Protein AF-A0A3T1B4A4-F1 (afdb_monomer)

Mean predicted aligned error: 5.44 Å

Solvent-accessible surface area (backbone atoms only — not comparable to full-atom values): 6778 Å² total; per-residue (Å²): 99,33,32,37,40,37,26,41,64,93,65,50,54,39,48,52,38,52,52,31,17,42,56,23,23,44,75,75,31,52,64,48,79,45,51,53,88,74,62,71,77,71,82,84,44,76,38,81,46,84,44,64,70,73,55,94,90,53,66,80,51,73,67,56,50,56,68,62,61,48,101,78,63,87,69,83,88,84,83,81,57,50,44,73,93,71,41,59,62,40,91,63,41,53,62,50,29,18,49,51,18,36,51,53,41,51,53,55,55,55,62,60,72,77,107

Radius of gyration: 14.14 Å; Cα contacts (8 Å, |Δi|>4): 165; chains: 1; bounding box: 32×29×41 Å

Structure (mmCIF, N/CA/C/O backbone):
data_AF-A0A3T1B4A4-F1
#
_entry.id   AF-A0A3T1B4A4-F1
#
loop_
_at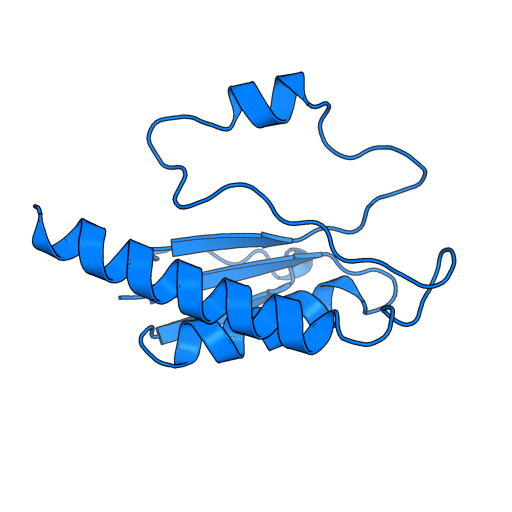om_site.group_PDB
_atom_site.id
_atom_site.type_symbol
_atom_site.label_atom_id
_atom_site.label_alt_id
_atom_site.label_comp_id
_atom_site.label_asym_id
_atom_site.label_entity_id
_atom_site.label_seq_id
_atom_site.pdbx_PDB_ins_code
_atom_site.Cartn_x
_atom_site.Cartn_y
_atom_site.Cartn_z
_atom_site.occupancy
_atom_site.B_iso_or_equiv
_atom_site.auth_seq_id
_atom_site.auth_comp_id
_atom_site.auth_asym_id
_atom_site.auth_atom_id
_atom_site.pdbx_PDB_model_num
ATOM 1 N N . MET A 1 1 ? -6.544 -3.147 15.714 1.00 93.06 1 MET A N 1
ATOM 2 C CA . MET A 1 1 ? -7.068 -2.524 14.485 1.00 93.06 1 MET A CA 1
ATOM 3 C C . MET A 1 1 ? -6.752 -3.428 13.324 1.00 93.06 1 MET A C 1
ATOM 5 O O . MET A 1 1 ? -5.716 -4.092 13.374 1.00 93.06 1 MET A O 1
ATOM 9 N N . LYS A 1 2 ? -7.618 -3.439 12.318 1.00 96.50 2 LYS A N 1
ATOM 10 C CA . LYS A 1 2 ? -7.467 -4.233 11.102 1.00 96.50 2 LYS A CA 1
ATOM 11 C C . LYS A 1 2 ? -7.202 -3.329 9.908 1.00 96.50 2 LYS A C 1
ATOM 13 O O . LYS A 1 2 ? -7.834 -2.281 9.780 1.00 96.50 2 LYS A O 1
ATOM 18 N N . ALA A 1 3 ? -6.302 -3.744 9.030 1.00 97.81 3 ALA A N 1
ATOM 19 C CA . ALA A 1 3 ? -6.059 -3.086 7.759 1.00 97.81 3 ALA A CA 1
ATOM 20 C C . ALA A 1 3 ? -6.246 -4.050 6.591 1.00 97.81 3 ALA A C 1
ATOM 22 O O . ALA A 1 3 ? -5.839 -5.210 6.651 1.00 97.81 3 ALA A O 1
ATOM 23 N N . LEU A 1 4 ? -6.808 -3.532 5.503 1.00 98.31 4 LEU A N 1
ATOM 24 C CA . LEU A 1 4 ? -6.816 -4.182 4.202 1.00 98.31 4 LEU A CA 1
ATOM 25 C C . LEU A 1 4 ? -5.947 -3.371 3.241 1.00 98.31 4 LEU A C 1
ATOM 27 O O . LEU A 1 4 ? -6.198 -2.189 3.008 1.00 98.31 4 LEU A O 1
ATOM 31 N N . VAL A 1 5 ? -4.947 -4.023 2.657 1.00 98.31 5 VAL A N 1
ATOM 32 C CA . VAL A 1 5 ? -4.162 -3.501 1.540 1.00 98.31 5 VAL A CA 1
ATOM 33 C C . VAL A 1 5 ? -4.614 -4.234 0.285 1.00 98.31 5 VAL A C 1
ATOM 35 O O . VAL A 1 5 ? -4.325 -5.418 0.113 1.00 98.31 5 VAL A O 1
ATOM 38 N N . VAL A 1 6 ? -5.338 -3.536 -0.585 1.00 97.62 6 VAL A N 1
ATOM 39 C CA . VAL A 1 6 ? -5.742 -4.056 -1.891 1.00 97.62 6 VAL A CA 1
ATOM 40 C C . VAL A 1 6 ? -4.866 -3.450 -2.977 1.00 97.62 6 VAL A C 1
ATOM 42 O O . VAL A 1 6 ? -4.572 -2.252 -2.951 1.00 97.62 6 VAL A O 1
ATOM 45 N N . TYR A 1 7 ? -4.432 -4.259 -3.935 1.00 95.69 7 TYR A N 1
ATOM 46 C CA . TYR A 1 7 ? -3.618 -3.768 -5.040 1.00 95.69 7 TYR A CA 1
ATOM 47 C C . TYR A 1 7 ? -4.007 -4.388 -6.380 1.00 95.69 7 TYR A C 1
ATOM 49 O O . TYR A 1 7 ? -4.548 -5.483 -6.441 1.00 95.69 7 TYR A O 1
ATOM 57 N N . GLU A 1 8 ? -3.681 -3.687 -7.459 1.00 94.12 8 GLU A N 1
ATOM 58 C CA . GLU A 1 8 ? -3.558 -4.251 -8.804 1.00 94.12 8 GLU A CA 1
ATOM 59 C C . GLU A 1 8 ? -2.084 -4.217 -9.221 1.00 94.12 8 GLU A C 1
ATOM 61 O O . GLU A 1 8 ? -1.375 -3.247 -8.927 1.00 94.12 8 GLU A O 1
ATOM 66 N N . SER A 1 9 ? -1.589 -5.236 -9.929 1.00 92.50 9 SER A N 1
ATOM 67 C CA . SER A 1 9 ? -0.238 -5.196 -10.496 1.00 92.50 9 SER A CA 1
ATOM 68 C C . SER A 1 9 ? -0.125 -5.913 -11.839 1.00 92.50 9 SER A C 1
ATOM 70 O O . SER A 1 9 ? -0.589 -7.033 -11.993 1.00 92.50 9 SER A O 1
ATOM 72 N N . MET A 1 10 ? 0.553 -5.283 -12.807 1.00 89.69 10 MET A N 1
ATOM 73 C CA . MET A 1 10 ? 0.869 -5.903 -14.107 1.00 89.69 10 MET A CA 1
ATOM 74 C C . MET A 1 10 ? 2.301 -6.435 -14.196 1.00 89.69 10 MET A C 1
ATOM 76 O O . MET A 1 10 ? 2.554 -7.437 -14.854 1.00 89.69 10 MET A O 1
ATOM 80 N N . PHE A 1 11 ? 3.245 -5.748 -13.547 1.00 90.12 11 PHE A N 1
ATOM 81 C CA . PHE A 1 11 ? 4.678 -6.067 -13.597 1.00 90.12 11 PHE A CA 1
ATOM 82 C C . PHE A 1 11 ? 5.261 -6.396 -12.213 1.00 90.12 11 PHE A C 1
ATOM 84 O O . PHE A 1 11 ? 6.474 -6.473 -12.061 1.00 90.12 11 PHE A O 1
ATOM 91 N N . GLY A 1 12 ? 4.416 -6.527 -11.185 1.00 94.56 12 GLY A N 1
ATOM 92 C CA . GLY A 1 12 ? 4.822 -6.843 -9.810 1.00 94.56 12 GLY A CA 1
ATOM 93 C C . GLY A 1 12 ? 5.291 -5.649 -8.967 1.00 94.56 12 GLY A C 1
ATOM 94 O O . GLY A 1 12 ? 5.409 -5.778 -7.753 1.00 94.56 12 GLY A O 1
ATOM 95 N N . ASN A 1 13 ? 5.513 -4.462 -9.550 1.00 95.44 13 ASN A N 1
ATOM 96 C CA . ASN A 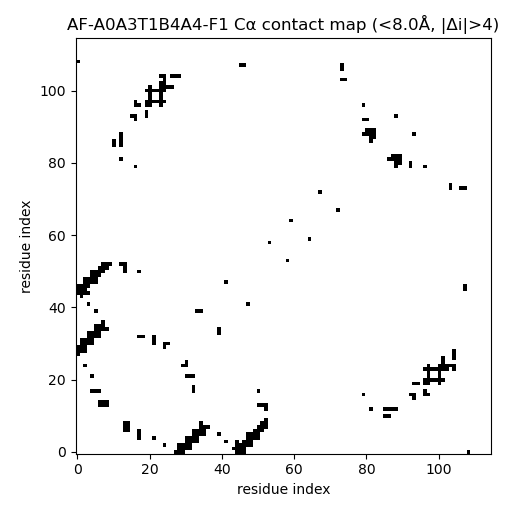1 13 ? 5.986 -3.294 -8.785 1.00 95.44 13 ASN A CA 1
ATOM 97 C C . ASN A 1 13 ? 4.976 -2.849 -7.713 1.00 95.44 13 ASN A C 1
ATOM 99 O O . ASN A 1 13 ? 5.345 -2.642 -6.561 1.00 95.44 13 ASN A O 1
ATOM 103 N N . THR A 1 14 ? 3.696 -2.727 -8.074 1.00 95.12 14 THR A N 1
ATOM 104 C CA . THR A 1 14 ? 2.644 -2.345 -7.118 1.00 95.12 14 THR A CA 1
ATOM 105 C C . THR A 1 14 ? 2.447 -3.400 -6.032 1.00 95.12 14 THR A C 1
ATOM 107 O O . THR A 1 14 ? 2.237 -3.040 -4.880 1.00 95.12 14 THR A O 1
ATOM 110 N N . GLU A 1 15 ? 2.557 -4.690 -6.373 1.00 97.44 15 GLU A N 1
ATOM 111 C CA . GLU A 1 15 ? 2.514 -5.769 -5.381 1.00 97.44 15 GLU A CA 1
ATOM 112 C C . GLU A 1 15 ? 3.673 -5.635 -4.385 1.00 97.44 15 GLU A C 1
ATOM 114 O O . GLU A 1 15 ? 3.466 -5.709 -3.174 1.00 97.44 15 GLU A O 1
ATOM 119 N N . ALA A 1 16 ? 4.889 -5.382 -4.878 1.00 98.19 16 ALA A N 1
ATOM 120 C CA . ALA A 1 16 ? 6.061 -5.201 -4.030 1.00 98.19 16 ALA A CA 1
ATOM 121 C C . ALA A 1 16 ? 5.896 -4.006 -3.072 1.00 98.19 16 ALA A C 1
ATOM 123 O O . ALA A 1 16 ? 6.208 -4.122 -1.886 1.00 98.19 16 ALA A O 1
ATOM 124 N N . VAL A 1 17 ? 5.337 -2.890 -3.555 1.00 98.25 17 VAL A N 1
ATOM 125 C CA . VAL A 1 17 ? 4.964 -1.740 -2.713 1.00 98.25 17 VAL A CA 1
ATOM 126 C C . VAL A 1 17 ? 3.916 -2.133 -1.671 1.00 98.25 17 VAL A C 1
ATOM 128 O O . VAL A 1 17 ? 4.098 -1.837 -0.492 1.00 98.25 17 VAL A O 1
ATOM 131 N N . ALA A 1 18 ? 2.837 -2.805 -2.083 1.00 98.25 18 ALA A N 1
ATOM 132 C CA . ALA A 1 18 ? 1.745 -3.205 -1.197 1.00 98.25 18 ALA A CA 1
ATOM 133 C C . ALA A 1 18 ? 2.237 -4.108 -0.059 1.00 98.25 18 ALA A C 1
ATOM 135 O O . ALA A 1 18 ? 1.880 -3.891 1.098 1.00 98.25 18 ALA A O 1
ATOM 136 N N . ARG A 1 19 ? 3.111 -5.074 -0.367 1.00 98.56 19 ARG A N 1
ATOM 137 C CA . ARG A 1 19 ? 3.724 -5.962 0.630 1.00 98.56 19 ARG A CA 1
ATOM 138 C C . ARG A 1 19 ? 4.647 -5.203 1.582 1.00 98.56 19 ARG A C 1
ATOM 140 O O . ARG A 1 19 ? 4.521 -5.368 2.788 1.00 98.56 19 ARG A O 1
ATOM 147 N N . ALA A 1 20 ? 5.516 -4.335 1.065 1.00 98.69 20 ALA A N 1
ATOM 148 C CA . ALA A 1 20 ? 6.421 -3.545 1.900 1.00 98.69 20 ALA A CA 1
ATOM 149 C C . ALA A 1 20 ? 5.662 -2.603 2.849 1.00 98.69 20 ALA A C 1
ATOM 151 O O . ALA A 1 20 ? 5.985 -2.512 4.031 1.00 98.69 20 ALA A O 1
ATOM 152 N N . LEU A 1 21 ? 4.616 -1.936 2.359 1.00 98.38 21 LEU A N 1
ATOM 153 C CA . LEU A 1 21 ? 3.726 -1.125 3.190 1.00 98.38 21 LEU A CA 1
ATOM 154 C C . LEU A 1 21 ? 2.981 -1.968 4.232 1.00 98.38 21 LEU A C 1
ATOM 156 O O . LEU A 1 21 ? 2.874 -1.553 5.385 1.00 98.38 21 LEU A O 1
ATOM 160 N N . ALA A 1 22 ? 2.496 -3.152 3.854 1.00 98.56 22 ALA A N 1
ATOM 161 C CA . ALA A 1 22 ? 1.825 -4.057 4.780 1.00 98.56 22 ALA A CA 1
ATOM 162 C C . ALA A 1 22 ? 2.740 -4.509 5.924 1.00 98.56 22 ALA A C 1
ATOM 164 O O . ALA A 1 22 ? 2.268 -4.634 7.048 1.00 98.56 22 ALA A O 1
ATOM 165 N N . GLU A 1 23 ? 4.040 -4.691 5.675 1.00 98.69 23 GLU A N 1
ATOM 166 C CA . GLU A 1 23 ? 5.012 -4.966 6.739 1.00 98.69 23 GLU A CA 1
ATOM 167 C C . GLU A 1 23 ? 5.089 -3.815 7.750 1.00 98.69 23 GLU A C 1
ATOM 169 O O . GLU A 1 23 ? 5.087 -4.069 8.949 1.00 98.69 23 GLU A O 1
ATOM 174 N N . GLY A 1 24 ? 5.106 -2.562 7.282 1.00 98.31 24 GLY A N 1
ATOM 175 C CA . GLY A 1 24 ? 5.106 -1.390 8.165 1.00 98.31 24 GLY A CA 1
ATOM 176 C C . GLY A 1 24 ? 3.798 -1.229 8.943 1.00 98.31 24 GLY A C 1
ATOM 177 O O . GLY A 1 24 ? 3.813 -0.950 10.138 1.00 98.31 24 GLY A O 1
ATOM 178 N N . LEU A 1 25 ? 2.652 -1.462 8.293 1.00 98.25 25 LEU A N 1
ATOM 179 C CA . LEU A 1 25 ? 1.348 -1.493 8.969 1.00 98.25 25 LEU A CA 1
ATOM 180 C C . LEU A 1 25 ? 1.283 -2.607 10.029 1.00 98.25 25 LEU A C 1
ATOM 182 O O . LEU A 1 25 ? 0.760 -2.405 11.128 1.00 98.25 25 LEU A O 1
ATOM 186 N N . GLY A 1 26 ? 1.837 -3.775 9.697 1.00 97.88 26 GLY A N 1
ATOM 187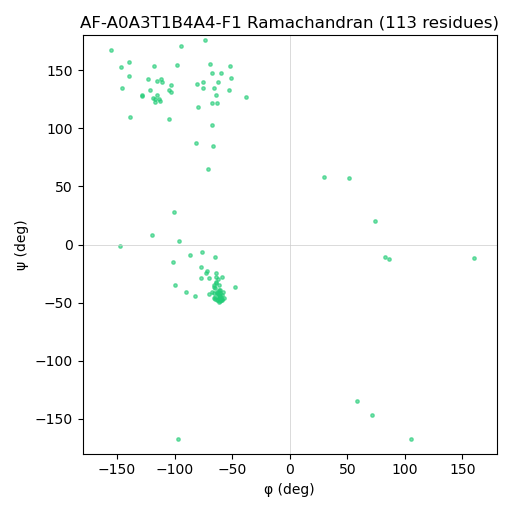 C CA . GLY A 1 26 ? 1.834 -4.989 10.513 1.00 97.88 26 GLY A CA 1
ATOM 188 C C . GLY A 1 26 ? 2.608 -4.875 11.823 1.00 97.88 26 GLY A C 1
ATOM 189 O O . GLY A 1 26 ? 2.464 -5.733 12.690 1.00 97.88 26 GLY A O 1
ATOM 190 N N . GLU A 1 27 ? 3.379 -3.802 12.016 1.00 96.06 27 GLU A N 1
ATOM 191 C CA . GLU A 1 27 ? 4.023 -3.510 13.299 1.00 96.06 27 GLU A CA 1
ATOM 192 C C . GLU A 1 27 ? 2.999 -3.245 14.418 1.00 96.06 27 GLU A C 1
ATOM 194 O O . GLU A 1 27 ? 3.309 -3.440 15.595 1.00 96.06 27 GLU A O 1
ATOM 199 N N . SER A 1 28 ? 1.772 -2.818 14.084 1.00 96.31 28 SER A N 1
ATOM 200 C CA . SER A 1 28 ? 0.723 -2.568 15.090 1.00 96.31 28 SER A CA 1
ATOM 201 C C . SER A 1 28 ? -0.723 -2.845 14.653 1.00 96.31 28 SER A C 1
ATOM 203 O O . SER A 1 28 ? -1.646 -2.693 15.465 1.00 96.31 28 SER A O 1
ATOM 205 N N . LEU A 1 29 ? -0.948 -3.264 13.405 1.00 97.25 29 LEU A N 1
ATOM 206 C CA . LEU A 1 29 ? -2.257 -3.655 12.876 1.00 97.25 29 LEU A CA 1
ATOM 207 C C . LEU A 1 29 ? -2.248 -5.125 12.450 1.00 97.25 29 LEU A C 1
ATOM 209 O O . LEU A 1 29 ? -1.218 -5.667 12.066 1.00 97.25 29 LEU A O 1
ATOM 213 N N . ASP A 1 30 ? -3.421 -5.754 12.475 1.00 97.81 30 ASP A N 1
ATOM 214 C CA . ASP A 1 30 ? -3.655 -7.014 11.767 1.00 97.81 30 ASP A CA 1
ATOM 215 C C . ASP A 1 30 ? -3.913 -6.693 10.287 1.00 97.81 30 ASP A C 1
ATOM 217 O O . ASP A 1 30 ? -4.838 -5.934 9.985 1.00 97.81 30 ASP A O 1
ATOM 221 N N . VAL A 1 31 ? -3.064 -7.181 9.376 1.00 98.38 31 VAL A N 1
ATOM 222 C CA . VAL A 1 31 ? -3.036 -6.730 7.975 1.00 98.38 31 VAL A CA 1
ATOM 223 C C . VAL A 1 31 ? -3.338 -7.874 7.019 1.00 98.38 31 VAL A C 1
ATOM 225 O O . VAL A 1 31 ? -2.636 -8.884 6.987 1.00 98.38 31 VAL A O 1
ATOM 228 N N . ILE A 1 32 ? -4.333 -7.662 6.162 1.00 98.19 32 ILE A N 1
ATOM 229 C CA . ILE A 1 32 ? -4.624 -8.520 5.014 1.00 98.19 32 ILE A CA 1
ATOM 230 C C . ILE A 1 32 ? -4.113 -7.825 3.755 1.00 98.19 32 ILE A C 1
ATOM 232 O O . ILE A 1 32 ? -4.403 -6.652 3.526 1.00 98.19 32 ILE A O 1
ATOM 236 N N . VAL A 1 33 ? -3.377 -8.559 2.922 1.00 98.38 33 VAL A N 1
ATOM 237 C CA . VAL A 1 33 ? -2.924 -8.099 1.604 1.00 98.38 33 VAL A CA 1
ATOM 238 C C . VAL A 1 33 ? -3.607 -8.943 0.540 1.00 98.38 33 VAL A C 1
ATOM 240 O O . VAL A 1 33 ? -3.503 -10.169 0.582 1.00 98.38 33 VAL A O 1
ATOM 243 N N . ALA A 1 34 ? -4.295 -8.305 -0.402 1.00 97.88 34 ALA A N 1
ATOM 244 C CA . ALA A 1 34 ? -5.064 -8.995 -1.433 1.00 97.88 34 ALA A CA 1
ATOM 245 C C . ALA A 1 34 ? -4.923 -8.319 -2.802 1.00 97.88 34 ALA A C 1
ATOM 247 O O . ALA A 1 34 ? -4.853 -7.092 -2.895 1.00 97.88 34 ALA A O 1
ATOM 248 N N . ASP A 1 35 ? -4.919 -9.125 -3.862 1.00 96.75 35 ASP A N 1
ATOM 249 C CA . ASP A 1 35 ? -5.072 -8.619 -5.224 1.00 96.75 35 ASP A CA 1
ATOM 250 C C . ASP A 1 35 ? -6.548 -8.246 -5.457 1.00 96.75 35 ASP A C 1
ATOM 252 O O . ASP A 1 35 ? -7.466 -8.945 -5.019 1.00 96.75 35 ASP A O 1
ATOM 256 N N . VAL A 1 36 ? -6.804 -7.135 -6.146 1.00 95.00 36 VAL A N 1
ATOM 257 C CA . VAL A 1 36 ? -8.157 -6.696 -6.509 1.00 95.00 36 VAL A CA 1
ATOM 258 C C . VAL A 1 36 ? -8.901 -7.739 -7.353 1.00 95.00 36 VAL A C 1
ATOM 260 O O . VAL A 1 36 ? -10.130 -7.827 -7.267 1.00 95.00 36 VAL A O 1
ATOM 263 N N . GLN A 1 37 ? -8.183 -8.563 -8.125 1.00 93.38 37 GLN A N 1
ATOM 264 C CA . GLN A 1 37 ? -8.764 -9.634 -8.944 1.00 93.38 37 GLN A CA 1
ATOM 265 C C . GLN A 1 37 ? -9.449 -10.715 -8.095 1.00 93.38 37 GLN A C 1
ATOM 267 O O . GLN A 1 37 ? -10.451 -11.299 -8.522 1.00 93.38 37 GLN A O 1
ATOM 272 N N . ASP A 1 38 ? -8.993 -10.909 -6.856 1.00 95.50 38 ASP A N 1
ATOM 273 C CA . ASP A 1 38 ? -9.609 -11.839 -5.907 1.00 95.50 38 ASP A CA 1
ATOM 274 C C . ASP A 1 38 ? -10.913 -11.287 -5.305 1.00 95.50 38 ASP A C 1
ATOM 276 O O . ASP A 1 38 ? -11.642 -12.009 -4.622 1.00 95.50 38 ASP A O 1
ATOM 280 N N . ARG A 1 39 ? -11.250 -10.021 -5.600 1.00 93.94 39 ARG A N 1
ATOM 281 C CA . ARG A 1 39 ? -12.438 -9.299 -5.112 1.00 93.94 39 ARG A CA 1
ATOM 282 C C . ARG A 1 39 ? -12.564 -9.369 -3.583 1.00 93.94 39 ARG A C 1
ATOM 284 O O . ARG A 1 39 ? -13.591 -9.832 -3.074 1.00 93.94 39 ARG A O 1
ATOM 291 N N . PRO A 1 40 ? -11.540 -8.914 -2.837 1.00 94.12 40 PRO A N 1
ATOM 292 C CA . PRO A 1 40 ? -11.561 -8.973 -1.385 1.00 94.12 40 PRO A CA 1
ATOM 293 C C . PRO A 1 40 ? -12.714 -8.135 -0.823 1.00 94.12 40 PRO A C 1
ATOM 295 O O . PRO A 1 40 ? -12.995 -7.028 -1.287 1.00 94.12 40 PRO A O 1
ATOM 298 N N . ALA A 1 41 ? -13.376 -8.655 0.207 1.00 93.06 41 ALA A N 1
ATOM 299 C CA . ALA A 1 41 ? -14.338 -7.876 0.971 1.00 93.06 41 ALA A CA 1
ATOM 300 C C . ALA A 1 41 ? -13.593 -6.898 1.892 1.00 93.06 41 ALA A C 1
ATOM 302 O O . ALA A 1 41 ? -12.663 -7.298 2.586 1.00 93.06 41 ALA A O 1
ATOM 303 N N . VAL A 1 42 ? -14.038 -5.638 1.945 1.00 91.75 42 VAL A N 1
ATOM 304 C CA . VAL A 1 42 ? -13.486 -4.637 2.882 1.00 91.75 42 VAL A CA 1
ATOM 305 C C . VAL A 1 42 ? -13.753 -5.029 4.342 1.00 91.75 42 VAL A C 1
ATOM 307 O O . VAL A 1 42 ? -12.924 -4.780 5.210 1.00 91.75 42 VAL A O 1
ATOM 310 N N . GLY A 1 43 ? -14.881 -5.698 4.604 1.00 92.94 43 GLY A N 1
ATOM 311 C CA . GLY A 1 43 ? -15.199 -6.255 5.917 1.00 92.94 43 GLY A CA 1
ATOM 312 C C . GLY A 1 43 ? -15.229 -5.197 7.020 1.00 92.94 43 GLY A C 1
ATOM 313 O O . GLY A 1 43 ? -15.816 -4.131 6.848 1.00 92.94 43 GLY A O 1
ATOM 314 N N . ASP A 1 44 ? -14.602 -5.520 8.149 1.00 93.38 44 ASP A N 1
ATOM 315 C CA . ASP A 1 44 ? -14.462 -4.665 9.328 1.00 93.38 44 ASP A CA 1
ATOM 316 C C . ASP A 1 44 ? -13.084 -3.982 9.410 1.00 93.38 44 ASP A C 1
ATOM 318 O O . ASP A 1 44 ? -12.590 -3.708 10.503 1.00 93.38 44 ASP A O 1
ATOM 322 N N . ALA A 1 45 ? -12.437 -3.732 8.266 1.00 95.00 45 ALA A N 1
ATOM 323 C CA . ALA A 1 45 ? -11.162 -3.025 8.232 1.00 95.00 45 ALA A CA 1
ATOM 324 C C . ALA A 1 45 ? -11.306 -1.578 8.745 1.00 95.00 45 ALA A C 1
ATOM 326 O O . ALA A 1 45 ? -12.133 -0.810 8.255 1.00 95.00 45 ALA A O 1
ATOM 327 N N . ASP A 1 46 ? -10.446 -1.197 9.693 1.00 94.44 46 ASP A N 1
ATOM 328 C CA . ASP A 1 46 ? -10.316 0.177 10.192 1.00 94.44 46 ASP A CA 1
ATOM 329 C C . ASP A 1 46 ? -9.529 1.060 9.207 1.00 94.44 46 ASP A C 1
ATOM 331 O O . ASP A 1 46 ? -9.717 2.275 9.148 1.00 94.44 46 ASP A O 1
ATOM 335 N N . VAL A 1 47 ? -8.618 0.443 8.445 1.00 95.25 47 VAL A N 1
ATOM 336 C CA . VAL A 1 47 ? -7.760 1.101 7.453 1.00 95.25 47 VAL A CA 1
ATOM 337 C C . VAL A 1 47 ? -7.867 0.368 6.118 1.00 95.25 47 VAL A C 1
ATOM 339 O O . VAL A 1 47 ? -7.670 -0.844 6.050 1.00 95.25 47 VAL A O 1
ATOM 342 N N . LEU A 1 48 ? -8.129 1.108 5.041 1.00 95.50 48 LEU A N 1
ATOM 343 C CA . LEU A 1 48 ? -8.085 0.604 3.669 1.00 95.50 48 LEU A CA 1
ATOM 344 C C . LEU A 1 48 ? -6.999 1.347 2.890 1.00 95.50 48 LEU A C 1
ATOM 346 O O . LEU A 1 48 ? -7.033 2.573 2.794 1.00 95.50 48 LEU A O 1
ATOM 350 N N . VAL A 1 49 ? -6.069 0.601 2.300 1.00 96.12 49 VAL A N 1
ATOM 351 C CA . VAL A 1 49 ? -5.071 1.121 1.359 1.00 96.12 49 VAL A CA 1
ATOM 352 C C . VAL A 1 49 ? -5.323 0.491 -0.003 1.00 96.12 49 VAL A C 1
ATOM 354 O O . VAL A 1 49 ? -5.422 -0.728 -0.108 1.00 96.12 49 VAL A O 1
ATOM 357 N N . ALA A 1 50 ? -5.420 1.317 -1.044 1.00 94.19 50 ALA A N 1
ATOM 358 C CA . ALA A 1 50 ? -5.605 0.876 -2.422 1.00 94.19 50 ALA A CA 1
ATOM 359 C C . ALA A 1 50 ? -4.405 1.301 -3.282 1.00 94.19 50 ALA A C 1
ATOM 361 O O . ALA A 1 50 ? -4.097 2.491 -3.368 1.00 94.19 50 ALA A O 1
ATOM 362 N N . GLY A 1 51 ? -3.734 0.337 -3.916 1.00 92.56 51 GLY A N 1
ATOM 363 C CA . GLY A 1 51 ? -2.601 0.566 -4.818 1.00 92.56 51 GLY A CA 1
ATOM 364 C C . GLY A 1 51 ? -2.909 0.159 -6.261 1.00 92.56 51 GLY A C 1
ATOM 365 O O . GLY A 1 51 ? -3.521 -0.875 -6.500 1.00 92.56 51 GLY A O 1
ATOM 366 N N . ALA A 1 52 ? -2.451 0.937 -7.240 1.00 90.62 52 ALA A N 1
ATOM 367 C CA . ALA A 1 52 ? -2.613 0.619 -8.661 1.00 90.62 52 ALA A CA 1
ATOM 368 C C . ALA A 1 52 ? -1.407 1.113 -9.480 1.00 90.62 52 ALA A C 1
ATOM 370 O O . ALA A 1 52 ? -0.753 2.081 -9.077 1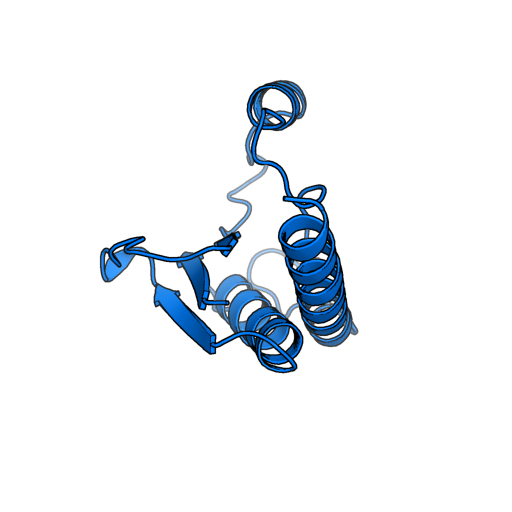.00 90.62 52 ALA A O 1
ATOM 371 N N . PRO A 1 53 ? -1.085 0.478 -10.622 1.00 86.25 53 PRO A N 1
ATOM 372 C CA . PRO A 1 53 ? -0.072 0.986 -11.538 1.00 86.25 53 PRO A CA 1
ATOM 373 C C . PRO A 1 53 ? -0.523 2.292 -12.210 1.00 86.25 53 PRO A C 1
ATOM 375 O O . PRO A 1 53 ? -1.691 2.498 -12.536 1.00 86.25 53 PRO A O 1
ATOM 378 N N . THR A 1 54 ? 0.437 3.165 -12.504 1.00 75.19 54 THR A N 1
ATOM 379 C CA . THR A 1 54 ? 0.206 4.382 -13.292 1.00 75.19 54 THR A CA 1
ATOM 380 C C . THR A 1 54 ? 0.214 4.029 -14.785 1.00 75.19 54 THR A C 1
ATOM 382 O O . THR A 1 54 ? 1.259 4.083 -15.430 1.00 75.19 54 THR A O 1
ATOM 385 N N . HIS A 1 55 ? -0.916 3.628 -15.372 1.00 57.25 55 HIS A N 1
ATOM 386 C CA . HIS A 1 55 ? -0.980 3.363 -16.818 1.00 57.25 55 HIS A CA 1
ATOM 387 C C . HIS A 1 55 ? -0.702 4.639 -17.631 1.00 57.25 55 HIS A C 1
ATOM 389 O O . HIS A 1 55 ? -1.404 5.629 -17.458 1.00 57.25 55 HIS A O 1
ATOM 395 N N . ALA A 1 56 ? 0.321 4.614 -18.502 1.00 48.31 56 ALA A N 1
ATOM 396 C CA . ALA A 1 56 ? 0.574 5.558 -19.606 1.00 48.31 56 ALA A CA 1
ATOM 397 C C . ALA A 1 56 ? 0.061 7.007 -19.399 1.00 48.31 56 ALA A C 1
ATOM 399 O O . ALA A 1 56 ? -0.708 7.518 -20.210 1.00 48.31 56 ALA A O 1
ATOM 400 N N . PHE A 1 57 ? 0.514 7.676 -18.332 1.00 46.59 57 PHE A N 1
ATOM 401 C CA . PHE A 1 57 ? 0.170 9.066 -17.976 1.00 46.59 57 PHE A CA 1
ATOM 402 C C . PHE A 1 57 ? -1.232 9.346 -17.398 1.00 46.59 57 PHE A C 1
ATOM 404 O O . PHE A 1 57 ? -1.630 10.513 -17.363 1.00 46.59 57 PHE A O 1
ATO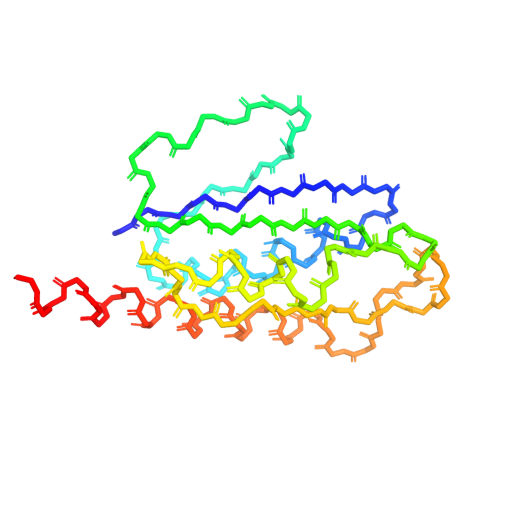M 411 N N . SER A 1 58 ? -1.971 8.374 -16.852 1.00 48.41 58 SER A N 1
ATOM 412 C CA . SER A 1 58 ? -3.151 8.719 -16.041 1.00 48.41 58 SER A CA 1
ATOM 413 C C . SER A 1 58 ? -3.330 7.885 -14.772 1.00 48.41 58 SER A C 1
ATOM 415 O O . SER A 1 58 ? -3.740 6.730 -14.819 1.00 48.41 58 SER A O 1
ATOM 417 N N . LEU A 1 59 ? -3.118 8.548 -13.632 1.00 47.16 59 LEU A N 1
ATOM 418 C CA 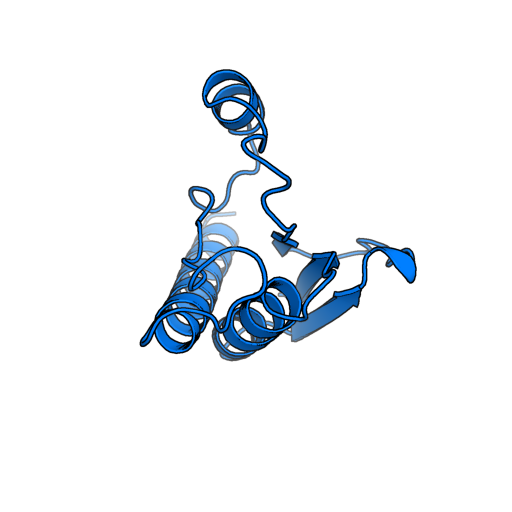. LEU A 1 59 ? -3.896 8.363 -12.402 1.00 47.16 59 LEU A CA 1
ATOM 419 C C . LEU A 1 59 ? -5.013 9.427 -12.371 1.00 47.16 59 LEU A C 1
ATOM 421 O O . LEU A 1 59 ? -4.988 10.375 -13.161 1.00 47.16 59 LEU A O 1
ATOM 425 N N . SER A 1 60 ? -5.954 9.319 -11.428 1.00 52.53 60 SER A N 1
ATOM 426 C CA . SER A 1 60 ? -6.895 10.389 -11.056 1.00 52.53 60 SER A CA 1
ATOM 427 C C . SER A 1 60 ? -6.201 11.767 -11.090 1.00 52.53 60 SER A C 1
ATOM 429 O O . SER A 1 60 ? -5.139 11.948 -10.487 1.00 52.53 60 SER A O 1
ATOM 431 N N . ARG A 1 61 ? -6.767 12.742 -11.809 1.00 57.69 61 ARG A N 1
ATOM 432 C CA . ARG A 1 61 ? -6.279 14.133 -11.851 1.00 57.69 61 ARG A CA 1
ATOM 433 C C . ARG A 1 61 ? -6.119 14.685 -10.422 1.00 57.69 61 ARG A C 1
ATOM 435 O O . ARG A 1 61 ? -6.862 14.250 -9.538 1.00 57.69 61 ARG A O 1
ATOM 442 N N . PRO A 1 62 ? -5.226 15.665 -10.174 1.00 60.19 62 PRO A N 1
ATOM 443 C CA . PRO A 1 62 ? -5.128 16.325 -8.870 1.00 60.19 62 PRO A CA 1
ATOM 444 C C . PRO A 1 62 ? -6.489 16.770 -8.317 1.00 60.19 62 PRO A C 1
ATOM 446 O O . PRO A 1 62 ? -6.740 16.600 -7.133 1.00 60.19 62 PRO A O 1
ATOM 449 N N . SER A 1 63 ? -7.396 17.223 -9.192 1.00 53.91 63 SER A N 1
ATOM 450 C CA . SER A 1 63 ? -8.781 17.557 -8.844 1.00 53.91 63 SER A CA 1
ATOM 451 C C . SER A 1 63 ? -9.559 16.365 -8.279 1.00 53.91 63 SER A C 1
ATOM 453 O O . SER A 1 63 ? -10.124 16.465 -7.207 1.00 53.91 63 SER A O 1
ATOM 455 N N . THR A 1 64 ? -9.506 15.200 -8.927 1.00 60.41 64 THR A N 1
ATOM 456 C CA . THR A 1 64 ? -10.175 13.981 -8.438 1.00 60.41 64 THR A CA 1
ATOM 457 C C . THR A 1 64 ? -9.499 13.358 -7.207 1.00 60.41 64 THR A C 1
ATOM 459 O O . THR A 1 64 ? -10.169 12.663 -6.453 1.00 60.41 64 THR A O 1
ATOM 462 N N . ARG A 1 65 ? -8.199 13.613 -6.962 1.00 65.19 65 ARG A N 1
ATOM 463 C CA . ARG A 1 65 ? -7.550 13.285 -5.672 1.00 65.19 65 ARG A CA 1
ATOM 464 C C . ARG A 1 65 ? -8.046 14.200 -4.556 1.00 65.19 65 ARG A C 1
ATOM 466 O O . ARG A 1 65 ? -8.334 13.716 -3.473 1.00 65.19 65 ARG A O 1
ATOM 473 N N . ALA A 1 66 ? -8.174 15.496 -4.837 1.00 58.62 66 ALA A N 1
ATOM 474 C CA . ALA A 1 66 ? -8.724 16.461 -3.891 1.00 58.62 66 ALA A CA 1
ATOM 475 C C . ALA A 1 66 ? -10.214 16.202 -3.596 1.00 58.62 66 ALA A C 1
ATOM 477 O O . ALA A 1 66 ? -10.634 16.352 -2.459 1.00 58.62 66 ALA A O 1
ATOM 478 N N . ASP A 1 67 ? -10.994 15.742 -4.578 1.00 55.75 67 ASP A N 1
ATOM 479 C CA . ASP A 1 67 ? -12.393 15.341 -4.363 1.00 55.75 67 ASP A CA 1
ATOM 480 C C . ASP A 1 67 ? -12.508 14.040 -3.540 1.00 55.75 67 ASP A C 1
ATOM 482 O O . ASP A 1 67 ? -13.483 13.849 -2.815 1.00 55.75 67 ASP A O 1
ATOM 486 N N . ALA A 1 68 ? -11.509 13.149 -3.622 1.00 57.72 68 ALA A N 1
ATOM 487 C CA . ALA A 1 68 ? -11.410 11.951 -2.783 1.00 57.72 68 ALA A CA 1
ATOM 488 C C . ALA A 1 68 ? -10.923 12.249 -1.350 1.00 57.72 68 ALA A C 1
ATOM 490 O O . ALA A 1 68 ? -11.174 11.442 -0.451 1.00 57.72 68 ALA A O 1
ATOM 491 N N . ALA A 1 69 ? -10.282 13.402 -1.121 1.00 59.53 69 ALA A N 1
ATOM 492 C CA . ALA A 1 69 ? -9.887 13.918 0.193 1.00 59.53 69 ALA A CA 1
ATOM 493 C C . ALA A 1 69 ? -11.124 14.385 0.992 1.00 59.53 69 ALA A C 1
ATOM 495 O O . ALA A 1 69 ? -11.352 15.567 1.247 1.00 59.53 69 ALA A O 1
ATOM 496 N N . GLY A 1 70 ? -11.996 13.434 1.327 1.00 61.84 70 GLY A N 1
ATOM 497 C CA . GLY A 1 70 ? -13.192 13.630 2.140 1.00 61.84 70 GLY A CA 1
ATOM 498 C C . GLY A 1 70 ? -12.983 13.267 3.614 1.00 61.84 70 GLY A C 1
ATOM 499 O O . GLY A 1 70 ? -11.872 13.024 4.088 1.00 61.84 70 GLY A O 1
ATOM 500 N N . LYS A 1 71 ? -14.095 13.175 4.359 1.00 53.91 71 LYS A N 1
ATOM 501 C CA . LYS A 1 71 ? -14.137 12.671 5.744 1.00 53.91 71 LYS A CA 1
ATOM 502 C C . LYS A 1 71 ? -13.789 11.176 5.770 1.00 53.91 71 LYS A C 1
ATOM 504 O O . LYS A 1 71 ? -14.678 10.335 5.709 1.00 53.91 71 LYS A O 1
ATOM 509 N N . GLY A 1 72 ? -12.502 10.855 5.814 1.00 68.75 72 GLY A N 1
ATOM 510 C CA . GLY A 1 72 ? -12.010 9.474 5.791 1.00 68.75 72 GLY A CA 1
ATOM 511 C C . GLY A 1 72 ? -10.549 9.338 5.372 1.00 68.75 72 GLY A C 1
ATOM 512 O O . GLY A 1 72 ? -9.964 8.279 5.571 1.00 68.75 72 GLY A O 1
ATOM 513 N N . GLU A 1 73 ? -9.931 10.398 4.842 1.00 84.19 73 GLU A N 1
ATOM 514 C CA . GLU A 1 73 ? -8.512 10.376 4.489 1.00 84.19 73 GLU A CA 1
ATOM 515 C C . GLU A 1 73 ? -7.631 10.269 5.744 1.00 84.19 73 GLU A C 1
ATOM 517 O O . GLU A 1 73 ? -7.702 11.094 6.665 1.00 84.19 73 GLU A O 1
ATOM 522 N N . LEU A 1 74 ? -6.805 9.222 5.794 1.00 85.75 74 LEU A N 1
ATOM 523 C CA . LEU A 1 74 ? -5.846 9.005 6.875 1.00 85.75 74 LEU A CA 1
ATOM 524 C C . LEU A 1 74 ? -4.566 9.822 6.654 1.00 85.75 74 LEU A C 1
ATOM 526 O O . LEU A 1 74 ? -4.104 10.489 7.578 1.00 85.75 74 LEU A O 1
ATOM 530 N N . ALA A 1 75 ? -4.054 9.811 5.423 1.00 88.75 75 ALA A N 1
ATOM 531 C CA . ALA A 1 75 ? -2.917 10.593 4.952 1.00 88.75 75 ALA A CA 1
ATOM 532 C C . ALA A 1 75 ? -3.013 10.793 3.430 1.00 88.75 75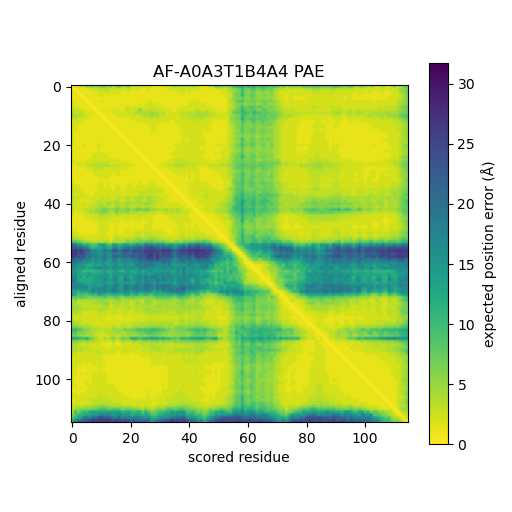 ALA A C 1
ATOM 534 O O . ALA A 1 75 ? -3.775 10.092 2.762 1.00 88.75 75 ALA A O 1
ATOM 535 N N . ALA A 1 76 ? -2.194 11.703 2.899 1.00 86.75 76 ALA A N 1
ATOM 536 C CA . ALA A 1 76 ? -2.082 11.927 1.463 1.00 86.75 76 ALA A CA 1
ATOM 537 C C . ALA A 1 76 ? -1.630 10.657 0.720 1.00 86.75 76 ALA A C 1
ATOM 539 O O . ALA A 1 76 ? -0.840 9.861 1.230 1.00 86.75 76 ALA A O 1
ATOM 540 N N . ALA A 1 77 ? -2.110 10.492 -0.514 1.00 86.12 77 ALA A N 1
ATOM 541 C CA . ALA A 1 77 ? -1.698 9.395 -1.383 1.00 86.12 77 ALA A CA 1
ATOM 542 C C . ALA A 1 77 ? -0.212 9.499 -1.772 1.00 86.12 77 ALA A C 1
ATOM 544 O O . ALA A 1 77 ? 0.249 10.551 -2.217 1.00 86.12 77 ALA A O 1
ATOM 545 N N . GLU A 1 78 ? 0.504 8.378 -1.687 1.00 91.38 78 GLU A N 1
ATOM 546 C CA . GLU A 1 78 ? 1.912 8.265 -2.073 1.00 91.38 78 GLU A CA 1
ATOM 547 C C . GLU A 1 78 ? 2.099 7.692 -3.485 1.00 91.38 78 GLU A C 1
ATOM 549 O O . GLU A 1 78 ? 1.255 6.964 -4.008 1.00 91.38 78 GLU A O 1
ATOM 554 N N . THR A 1 79 ? 3.221 8.025 -4.130 1.00 91.25 79 THR A N 1
ATOM 555 C CA . THR A 1 79 ? 3.580 7.538 -5.480 1.00 91.25 79 THR A CA 1
ATOM 556 C C . THR A 1 79 ? 4.971 6.946 -5.474 1.00 91.25 79 THR A C 1
ATOM 558 O O . THR A 1 79 ? 5.891 7.654 -5.093 1.00 91.25 79 THR A O 1
ATOM 561 N N . PHE A 1 80 ? 5.145 5.715 -5.960 1.00 93.19 80 PHE A N 1
ATOM 562 C CA . PHE A 1 80 ? 6.432 5.014 -5.952 1.00 93.19 80 PHE A CA 1
ATOM 563 C C . PHE A 1 80 ? 7.078 4.969 -7.335 1.00 93.19 80 PHE A C 1
ATOM 565 O O . PHE A 1 80 ? 6.416 4.669 -8.332 1.00 93.19 80 PHE A O 1
ATOM 572 N N . ALA A 1 81 ? 8.369 5.290 -7.399 1.00 92.56 81 ALA A N 1
ATOM 573 C CA . ALA A 1 81 ? 9.087 5.426 -8.660 1.00 92.56 81 ALA A CA 1
ATOM 574 C C . ALA A 1 81 ? 9.529 4.072 -9.239 1.00 92.56 81 ALA A C 1
ATOM 576 O O . ALA A 1 81 ? 10.014 3.181 -8.541 1.00 92.56 81 ALA A O 1
ATOM 577 N N . VAL A 1 82 ? 9.373 3.937 -10.555 1.00 90.25 82 VAL A N 1
ATOM 578 C CA . VAL A 1 82 ? 9.697 2.737 -11.332 1.00 90.25 82 VAL A CA 1
ATOM 579 C C . VAL A 1 82 ? 10.728 3.115 -12.396 1.00 90.25 82 VAL A C 1
ATOM 581 O O . VAL A 1 82 ? 10.579 4.121 -13.091 1.00 90.25 82 VAL A O 1
ATOM 584 N N . GLY A 1 83 ? 11.787 2.318 -12.522 1.00 90.44 83 GLY A N 1
ATOM 585 C CA . GLY A 1 83 ? 12.782 2.436 -13.581 1.00 90.44 83 GLY A CA 1
ATOM 586 C C . GLY A 1 83 ? 12.172 2.079 -14.936 1.00 90.44 83 GLY A C 1
ATOM 587 O O . GLY A 1 83 ? 11.964 0.910 -15.250 1.00 90.44 83 GLY A O 1
ATOM 588 N N . GLY A 1 84 ? 11.866 3.089 -15.749 1.00 85.94 84 GLY A N 1
ATOM 589 C CA . GLY A 1 84 ? 11.183 2.887 -17.027 1.00 85.94 84 GLY A CA 1
ATOM 590 C C . GLY A 1 84 ? 9.713 2.494 -16.848 1.00 85.94 84 GLY A C 1
ATOM 591 O O . GLY A 1 84 ? 9.042 2.965 -15.937 1.00 85.94 84 GLY A O 1
ATOM 592 N N . VAL A 1 85 ? 9.190 1.660 -17.752 1.00 79.56 85 VAL A N 1
ATOM 593 C CA . VAL A 1 85 ? 7.757 1.297 -17.774 1.00 79.56 85 VAL A CA 1
ATOM 594 C C . VAL A 1 85 ? 7.465 0.056 -16.930 1.00 79.56 85 VAL A C 1
ATOM 596 O O . VAL A 1 85 ? 6.458 -0.002 -16.231 1.00 79.56 85 VAL A O 1
ATOM 599 N N . THR A 1 86 ? 8.339 -0.945 -16.999 1.00 85.88 86 THR A N 1
ATOM 600 C CA . THR A 1 86 ? 8.134 -2.255 -16.364 1.00 85.88 86 THR A CA 1
ATOM 601 C C . THR A 1 86 ? 8.903 -2.409 -15.057 1.00 85.88 86 THR A C 1
ATOM 603 O O . THR A 1 86 ? 8.590 -3.298 -14.272 1.00 85.88 86 THR A O 1
ATOM 606 N N . GLY A 1 87 ? 9.877 -1.537 -14.797 1.00 85.75 87 GLY A N 1
ATOM 607 C CA . GLY A 1 87 ? 10.687 -1.548 -13.587 1.00 85.75 87 GLY A CA 1
ATOM 608 C C . GLY A 1 87 ? 12.108 -2.066 -13.769 1.00 85.75 87 GLY A C 1
ATOM 609 O O . GLY A 1 87 ? 12.580 -2.193 -14.904 1.00 85.75 87 GLY A O 1
ATOM 610 N N . PRO A 1 88 ? 12.802 -2.336 -12.646 1.00 93.81 88 PRO A N 1
ATOM 611 C CA . PRO A 1 88 ? 12.266 -2.475 -11.275 1.00 93.81 88 PRO A CA 1
ATOM 612 C C . PRO A 1 88 ? 11.860 -1.146 -10.608 1.00 93.81 88 PRO A C 1
ATOM 614 O O . PRO A 1 88 ? 12.075 -0.074 -11.170 1.00 93.81 88 PRO A O 1
ATOM 617 N N . LEU A 1 89 ? 11.286 -1.200 -9.399 1.00 95.06 8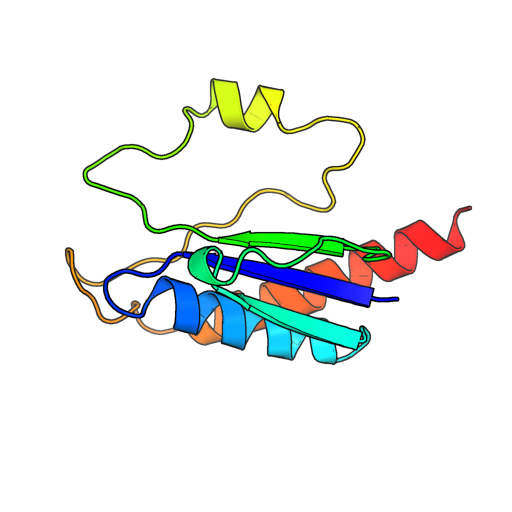9 LEU A N 1
ATOM 618 C CA . LEU A 1 89 ? 11.226 -0.034 -8.504 1.00 95.06 89 LEU A CA 1
ATOM 619 C C . LEU A 1 89 ? 12.618 0.594 -8.355 1.00 95.06 89 LEU A C 1
ATOM 621 O O . LEU A 1 89 ? 13.620 -0.122 -8.312 1.00 95.06 89 LEU A O 1
ATOM 625 N N . THR A 1 90 ? 12.682 1.922 -8.267 1.00 96.81 90 THR A N 1
ATOM 626 C CA . THR A 1 90 ? 13.957 2.602 -8.019 1.00 96.81 90 THR A CA 1
ATOM 627 C C . THR A 1 90 ? 14.456 2.327 -6.602 1.00 96.81 90 THR A C 1
ATOM 629 O O . THR A 1 90 ? 13.670 2.051 -5.689 1.00 96.81 90 THR A O 1
ATOM 632 N N . ASP A 1 91 ? 15.769 2.431 -6.406 1.00 96.88 91 ASP A N 1
ATOM 633 C CA . ASP A 1 91 ? 16.403 2.163 -5.117 1.00 96.88 91 ASP A CA 1
ATOM 634 C C . ASP A 1 91 ? 15.754 2.966 -3.980 1.00 96.88 91 ASP A C 1
ATOM 636 O O . ASP A 1 91 ? 15.512 4.167 -4.085 1.00 96.88 91 ASP A O 1
ATOM 640 N N . GLY A 1 92 ? 15.470 2.281 -2.870 1.00 97.62 92 GLY A N 1
ATOM 641 C CA . GLY A 1 92 ? 14.883 2.880 -1.670 1.00 97.62 92 GLY A CA 1
ATOM 642 C C . GLY A 1 92 ? 13.353 2.966 -1.646 1.00 97.62 92 GLY A C 1
ATOM 643 O O . GLY A 1 92 ? 12.800 3.161 -0.562 1.00 97.62 92 GLY A O 1
ATOM 644 N N . GLU A 1 93 ? 12.649 2.744 -2.763 1.00 98.06 93 GLU A N 1
ATOM 645 C CA . GLU A 1 93 ? 11.177 2.830 -2.790 1.00 98.06 93 GLU A CA 1
ATOM 646 C C . GLU A 1 93 ? 10.504 1.775 -1.900 1.00 98.06 93 GLU A C 1
ATOM 648 O O . GLU A 1 93 ? 9.509 2.073 -1.245 1.00 98.06 93 GLU A O 1
ATOM 653 N N . ILE A 1 94 ? 11.093 0.580 -1.774 1.00 98.38 94 ILE A N 1
ATOM 654 C CA . ILE A 1 94 ? 10.627 -0.456 -0.834 1.00 98.38 94 ILE A CA 1
ATOM 655 C C . ILE A 1 94 ? 10.728 0.024 0.619 1.00 98.38 94 ILE A C 1
ATOM 657 O O . ILE A 1 94 ? 9.770 -0.073 1.383 1.00 98.38 94 ILE A O 1
ATOM 661 N N . THR A 1 95 ? 11.869 0.601 1.001 1.00 98.50 95 THR A N 1
ATOM 662 C CA . THR A 1 95 ? 12.066 1.159 2.346 1.00 98.50 95 THR A CA 1
ATOM 663 C C . THR A 1 95 ? 11.083 2.295 2.616 1.00 98.50 95 THR A C 1
ATOM 665 O O . THR A 1 95 ? 10.542 2.403 3.717 1.00 98.50 95 THR A O 1
ATOM 668 N N . ARG A 1 96 ? 10.824 3.135 1.607 1.00 98.31 96 ARG A N 1
ATOM 669 C CA . ARG A 1 96 ? 9.866 4.236 1.710 1.00 98.31 96 ARG A CA 1
ATOM 670 C C . ARG A 1 96 ? 8.435 3.728 1.883 1.00 98.31 96 ARG A C 1
ATOM 672 O O . ARG A 1 96 ? 7.729 4.260 2.734 1.00 98.31 96 ARG A O 1
ATOM 679 N N . ALA A 1 97 ? 8.042 2.680 1.156 1.00 98.44 97 ALA A N 1
ATOM 680 C CA . ALA A 1 97 ? 6.727 2.051 1.280 1.00 98.44 97 ALA A CA 1
ATOM 681 C C . ALA A 1 97 ? 6.508 1.485 2.686 1.00 98.44 97 ALA A C 1
ATOM 683 O O . ALA A 1 97 ? 5.481 1.760 3.304 1.00 98.44 97 ALA A O 1
ATOM 684 N N . ARG A 1 98 ? 7.509 0.776 3.229 1.00 98.69 98 ARG A N 1
ATOM 685 C CA . ARG A 1 98 ? 7.456 0.262 4.604 1.00 98.69 98 ARG A CA 1
ATOM 686 C C . ARG A 1 98 ? 7.321 1.383 5.630 1.00 98.69 98 ARG A C 1
ATOM 688 O O . ARG A 1 98 ? 6.460 1.308 6.500 1.00 98.69 98 ARG A O 1
ATOM 695 N N . ARG A 1 99 ? 8.125 2.445 5.508 1.00 98.44 99 ARG A N 1
ATOM 696 C CA . ARG A 1 99 ? 8.044 3.594 6.421 1.00 98.44 99 ARG A CA 1
ATOM 697 C C . ARG A 1 99 ? 6.668 4.258 6.373 1.00 98.44 99 ARG A C 1
ATOM 699 O O . ARG A 1 99 ? 6.099 4.527 7.423 1.00 98.44 99 ARG A O 1
ATOM 706 N N . TRP A 1 100 ? 6.119 4.457 5.177 1.00 97.94 100 TRP A N 1
ATOM 707 C CA . TRP A 1 100 ? 4.777 5.016 5.027 1.00 97.94 100 TRP A CA 1
ATOM 708 C C . TRP A 1 100 ? 3.710 4.127 5.686 1.00 97.94 100 TRP A C 1
ATOM 710 O O . TRP A 1 100 ? 2.831 4.633 6.376 1.00 97.94 100 TRP A O 1
ATOM 720 N N . GLY A 1 101 ? 3.829 2.800 5.573 1.00 97.94 101 GLY A N 1
ATOM 721 C CA . GLY A 1 101 ? 2.967 1.860 6.296 1.00 97.94 101 GLY A CA 1
ATOM 722 C C . GLY A 1 101 ? 3.003 2.045 7.818 1.00 97.94 101 GLY A C 1
ATOM 723 O O . GLY A 1 101 ? 1.951 2.119 8.452 1.00 97.94 101 GLY A O 1
ATOM 724 N N . ALA A 1 102 ? 4.194 2.190 8.403 1.00 98.00 102 ALA A N 1
ATOM 725 C CA . ALA A 1 102 ? 4.351 2.437 9.840 1.00 98.00 102 ALA A CA 1
ATOM 726 C C . ALA A 1 102 ? 3.785 3.808 10.272 1.00 98.00 102 ALA A C 1
ATOM 728 O O . ALA A 1 102 ? 3.175 3.935 11.334 1.00 98.00 102 ALA A O 1
ATOM 729 N N . GLU A 1 103 ? 3.924 4.836 9.432 1.00 97.25 103 GLU A N 1
ATOM 730 C CA . GLU A 1 103 ? 3.333 6.158 9.676 1.00 97.25 103 GLU A CA 1
ATOM 731 C C . GLU A 1 103 ? 1.797 6.100 9.663 1.00 97.25 103 GLU A C 1
ATOM 733 O O . GLU A 1 103 ? 1.149 6.594 10.588 1.00 97.25 103 GLU A O 1
ATOM 738 N N . LEU A 1 104 ? 1.198 5.437 8.666 1.00 96.44 104 LEU A N 1
ATOM 739 C CA . LEU A 1 104 ? -0.253 5.223 8.601 1.00 96.44 104 LEU A CA 1
ATOM 740 C C . LEU A 1 104 ? -0.766 4.474 9.835 1.00 96.44 104 LEU A C 1
ATOM 742 O O . LEU A 1 104 ? -1.813 4.825 10.385 1.00 96.44 104 LEU A O 1
ATOM 746 N N . ALA A 1 105 ? -0.016 3.472 10.294 1.00 96.62 105 ALA A N 1
ATOM 747 C CA . ALA A 1 105 ? -0.345 2.726 11.496 1.00 96.62 105 ALA A CA 1
ATOM 748 C C . ALA A 1 105 ? -0.427 3.628 12.735 1.00 96.62 105 ALA A C 1
ATOM 750 O O . ALA A 1 105 ? -1.416 3.580 13.474 1.00 96.62 105 ALA A O 1
ATOM 751 N N . ALA A 1 106 ? 0.574 4.491 12.925 1.00 95.56 106 ALA A N 1
ATOM 752 C CA . ALA A 1 106 ? 0.617 5.443 14.029 1.00 95.56 106 ALA A CA 1
ATOM 753 C C . ALA A 1 106 ? -0.575 6.413 13.985 1.00 95.56 106 ALA A C 1
ATOM 755 O O . ALA A 1 106 ? -1.302 6.538 14.973 1.00 95.56 106 ALA A O 1
ATOM 756 N N . ILE A 1 107 ? -0.851 7.008 12.819 1.00 94.44 107 ILE A N 1
ATOM 757 C CA . ILE A 1 107 ? -1.971 7.946 12.640 1.00 94.44 107 ILE A CA 1
ATOM 758 C C . ILE A 1 107 ? -3.312 7.260 12.942 1.00 94.44 107 ILE A C 1
ATOM 760 O O . ILE A 1 107 ? -4.165 7.826 13.631 1.00 94.44 107 ILE A O 1
ATOM 764 N N . ALA A 1 108 ? -3.521 6.036 12.446 1.00 93.12 108 ALA A N 1
ATOM 765 C CA . ALA A 1 108 ? -4.759 5.297 12.689 1.00 93.12 108 ALA A CA 1
ATOM 766 C C . ALA A 1 108 ? -4.955 4.995 14.182 1.00 93.12 108 ALA A C 1
ATOM 768 O O . ALA A 1 108 ? -6.063 5.150 14.704 1.00 93.12 108 ALA A O 1
ATOM 769 N N . ARG A 1 109 ? -3.879 4.627 14.892 1.00 93.25 109 ARG A N 1
ATOM 770 C CA . ARG A 1 109 ? -3.932 4.388 16.340 1.00 93.25 109 ARG A CA 1
ATOM 771 C C . ARG A 1 109 ? -4.264 5.666 17.092 1.00 93.25 109 ARG A C 1
ATOM 773 O O . ARG A 1 109 ? -5.120 5.618 17.970 1.00 93.25 109 ARG A O 1
ATOM 780 N N . GLU A 1 110 ? -3.644 6.791 16.756 1.00 90.25 110 GLU A N 1
ATOM 781 C CA . GLU A 1 110 ? -3.932 8.079 17.398 1.00 90.25 110 GLU A CA 1
ATOM 782 C C . GLU A 1 110 ? -5.401 8.478 17.232 1.00 90.25 110 GLU A C 1
ATOM 784 O O . GLU A 1 110 ? -6.066 8.793 18.218 1.00 90.25 110 GLU A O 1
ATOM 789 N N . ARG A 1 111 ? -5.950 8.368 16.015 1.00 86.31 111 ARG A N 1
ATOM 790 C CA . ARG A 1 111 ? -7.356 8.711 15.742 1.00 86.31 111 ARG A CA 1
ATOM 791 C C . ARG A 1 111 ? -8.360 7.851 16.515 1.00 86.31 111 ARG A C 1
ATOM 793 O O . ARG A 1 111 ? -9.427 8.355 16.847 1.00 86.31 111 ARG A O 1
ATOM 800 N N . GLN A 1 112 ? -8.031 6.598 16.839 1.00 74.38 112 GLN A N 1
ATOM 801 C CA . GLN A 1 112 ? -8.901 5.744 17.659 1.00 74.38 112 GLN A CA 1
ATOM 802 C C . GLN A 1 112 ? -8.953 6.137 19.142 1.00 74.38 112 GLN A C 1
ATOM 804 O O . GLN A 1 112 ? -9.936 5.819 19.801 1.00 74.38 112 GLN A O 1
ATOM 809 N N . HIS A 1 113 ? -7.931 6.808 19.686 1.00 63.88 113 HIS A N 1
ATOM 810 C CA . HIS A 1 113 ? -7.911 7.191 21.109 1.00 63.88 113 HIS A CA 1
ATOM 811 C C . HIS A 1 113 ? -8.610 8.530 21.390 1.00 63.88 113 HIS A C 1
ATOM 813 O O . HIS A 1 113 ? -8.783 8.894 22.550 1.00 63.88 113 HIS A O 1
ATOM 819 N N . VAL A 1 114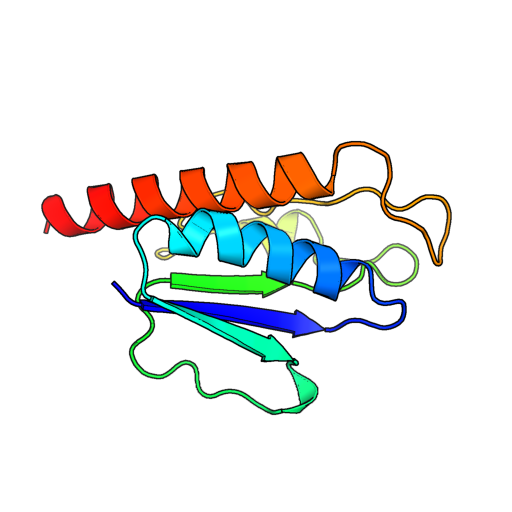 ? -8.988 9.273 20.346 1.00 59.12 114 VAL A N 1
ATOM 820 C CA . VAL A 1 114 ? -9.656 10.584 20.447 1.00 59.12 114 VAL A CA 1
ATOM 821 C C . VAL A 1 114 ? -11.190 10.452 20.326 1.00 59.12 114 VAL A C 1
ATOM 823 O O . VAL A 1 114 ? -11.897 11.458 20.331 1.00 59.12 114 VAL A O 1
ATOM 826 N N . GLY A 1 115 ? -11.709 9.221 20.221 1.00 47.84 115 GLY A N 1
ATOM 827 C CA . GLY A 1 115 ? -13.139 8.896 20.117 1.00 47.84 115 GLY A CA 1
ATOM 828 C C . GLY A 1 115 ? -13.789 8.520 21.440 1.00 47.84 115 GLY A C 1
ATOM 829 O O . GLY A 1 115 ? -13.140 7.800 22.230 1.00 47.84 115 GLY A O 1
#

Sequence (115 aa):
MKALVVYESMFGNTEAVARALAEGLGESLDVIVADVQDRPAVGDADVLVAGAPTHAFSLSRPSTRADAAGKGELAAAETFAVGGVTGPLTDGEITRARRWGAELAAIARERQHVG

Secondary structure (DSSP, 8-state):
-EEEEEE--SSSHHHHHHHHHHHHHTTTSEEEEEEGGG----TT-SEEEEE----TT-SS-HHHHHHH-STT--SPPP---BSTTT--BPTTHHHHHHHHHHHHHHHHHHHHHT-

Nearest PDB structures (foldseek):
  4oxx-assembly1_A  TM=8.968E-01  e=1.416E-02  Citrobacter braakii
  2rg1-assembly1_A-2  TM=6.510E-01  e=6.135E-03  Escherichia coli
  4dy4-assembly1_C-2  TM=6.416E-01  e=6.542E-03  Escherichia coli APEC O1
  7q6m-assembly1_D  TM=6.676E-01  e=1.717E-02  Yersinia pseudotuberculosis
  3b6m-assembly1_A-2  TM=6.307E-01  e=1.832E-02  Escherichia coli K-12

pLDDT: mean 87.19, std 15.46, range [46.59, 98.69]

Foldseek 3Di:
DAEEEEEEDDQCQQVLLSVLLQLLLVVAHHYDYYYCVVVDDCPPHLYYHYYYDQPPPDDPDPVRQVVVPDPRDLDRDDDWAADPRNGDTDPCSSVVSSVVSNVSNVSSVVVVVVD